Protein AF-A0AAW0LC43-F1 (afdb_monomer)

InterPro domains:
  IPR005835 Nucleotidyl transferase domain [PF00483] (1-74)
  IPR029044 Nucleotide-diphospho-sugar transferases [G3DSA:3.90.550.10] (1-74)
  IPR029044 Nucleotide-diphospho-sugar transferases [SSF53448] (1-77)
  IPR050486 Mannose-1-phosphate guanyltransferase [PTHR22572] (1-90)

Secondary structure (DSSP, 8-state):
--SS-SS---S----S-----GGGGGG--SS---IIIIIHHHHHHTT-----PPSS------SHHHHHHHHHHHHHHHHHTT-TTS--SSGGG------------

Nearest PDB structures (foldseek):
  1tzf-assembly1_A  TM=7.131E-01  e=3.663E-02  Salmonella enterica subsp. enterica serovar Typhi str. CT18

Radius of gyration: 20.16 Å; Cα contacts (8 Å, |Δi|>4): 34; chains: 1; bounding box: 56×30×46 Å

Sequence (105 aa):
FVERPKIFVGNKNNAGIYLLNPYVLDWIELWPTSIEKEVFPKIAIEKKLYAMLLPRFWMDIGQPKGYITGLRLYLDSLRKKSSPKLAKGCHRNHSLTGRLTEITE

Solvent-accessible surface area (backbone atoms only — not comparable to f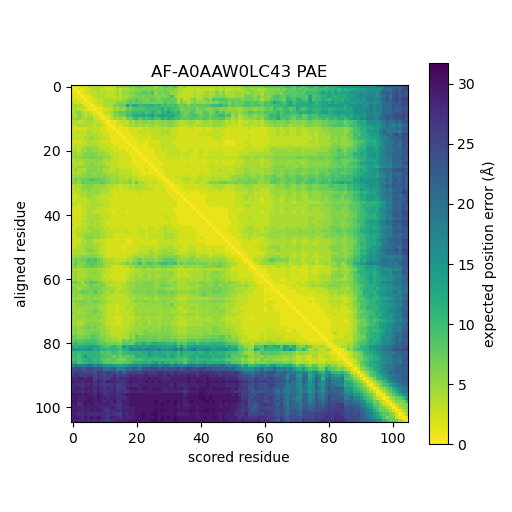ull-atom values): 7546 Å² total; per-residue (Å²): 137,72,77,84,61,94,59,95,86,73,96,78,76,88,84,87,78,83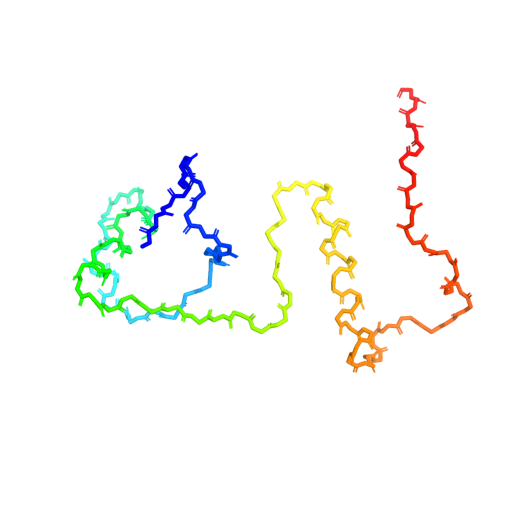,90,75,66,74,74,60,57,80,69,61,64,103,57,101,74,51,60,67,75,70,40,47,54,57,38,44,74,71,70,70,63,80,86,79,84,74,81,80,86,83,78,85,68,90,48,77,74,38,47,61,54,48,50,51,55,50,54,53,54,39,57,78,63,69,43,84,86,57,87,83,74,86,79,76,76,66,70,88,73,73,72,84,70,80,85,87,129

Mean predicted aligned error: 9.2 Å

Organism: Quercus suber (NCBI:txid58331)

Foldseek 3Di:
DDPPDPDDDDDDDDQPDDDDDPVLVVQDDPDDDDCRPRRVVVCVVVVNDDDDDDPADGFDPPDPVSVVVVVVSVVVVCVVVVHPPDDDDDPVPPDPPDPPDDPDD

pLDDT: mean 84.02, std 17.99, range [33.44, 95.88]

Structure (mmCIF, N/CA/C/O backbone):
data_AF-A0AAW0LC43-F1
#
_entry.id   AF-A0AAW0LC43-F1
#
loop_
_atom_site.group_PDB
_atom_site.id
_atom_site.type_symbol
_atom_site.label_atom_id
_atom_site.label_alt_id
_atom_site.label_comp_id
_atom_site.label_asym_id
_atom_site.label_entity_id
_atom_site.label_seq_id
_atom_site.pdbx_PDB_ins_code
_atom_site.Cartn_x
_atom_site.Cartn_y
_atom_site.Cartn_z
_atom_site.occupancy
_atom_site.B_iso_or_equiv
_atom_site.auth_seq_id
_atom_site.auth_comp_id
_atom_site.auth_asym_id
_atom_site.auth_atom_id
_atom_site.pdbx_PDB_model_num
ATOM 1 N N . PHE A 1 1 ? -6.355 -9.113 9.220 1.00 83.19 1 PHE A N 1
ATOM 2 C CA . PHE A 1 1 ? -5.305 -8.172 8.787 1.00 83.19 1 PHE A CA 1
ATOM 3 C C . PHE A 1 1 ? -4.387 -7.943 9.974 1.00 83.19 1 PHE A C 1
ATOM 5 O O . PHE A 1 1 ? -4.907 -7.790 11.071 1.00 83.19 1 PHE A O 1
ATOM 12 N N . VAL A 1 2 ? -3.068 -7.991 9.790 1.00 84.75 2 VAL A N 1
ATOM 13 C CA . VAL A 1 2 ? -2.094 -7.700 10.853 1.00 84.75 2 VAL A CA 1
ATOM 14 C C . VAL A 1 2 ? -0.990 -6.858 10.230 1.00 84.75 2 VAL A C 1
ATOM 16 O O . VAL A 1 2 ? -0.342 -7.317 9.291 1.00 84.75 2 VAL A O 1
ATOM 19 N N . GLU A 1 3 ? -0.799 -5.638 10.726 1.00 86.25 3 GLU A N 1
ATOM 20 C CA . GLU A 1 3 ? 0.262 -4.751 10.247 1.00 86.25 3 GLU A CA 1
ATOM 21 C C . GLU A 1 3 ? 1.611 -5.210 10.814 1.00 86.25 3 GLU A C 1
ATOM 23 O O . GLU A 1 3 ? 1.768 -5.329 12.029 1.00 86.25 3 GLU A O 1
ATOM 28 N N . ARG A 1 4 ? 2.582 -5.478 9.930 1.00 83.44 4 ARG A N 1
ATOM 29 C CA . ARG A 1 4 ? 3.967 -5.883 10.265 1.00 83.44 4 ARG A CA 1
ATOM 30 C C . ARG A 1 4 ? 4.049 -6.986 11.340 1.00 83.44 4 ARG A C 1
ATOM 32 O O . ARG A 1 4 ? 4.592 -6.763 12.426 1.00 83.44 4 ARG A O 1
ATOM 39 N N . PRO A 1 5 ? 3.524 -8.189 11.054 1.00 85.38 5 PRO A N 1
ATOM 40 C CA . PRO A 1 5 ? 3.507 -9.285 12.014 1.00 85.38 5 PRO A CA 1
ATOM 41 C C . PRO A 1 5 ? 4.935 -9.756 12.338 1.00 85.38 5 PRO A C 1
ATOM 43 O O . PRO A 1 5 ? 5.769 -9.904 11.447 1.00 85.38 5 PRO A O 1
ATOM 46 N N . LYS A 1 6 ? 5.216 -10.017 13.623 1.00 87.50 6 LYS A N 1
ATOM 47 C CA . LYS A 1 6 ? 6.526 -10.532 14.085 1.00 87.50 6 LYS A CA 1
ATOM 48 C C . LYS A 1 6 ? 6.781 -11.984 13.672 1.00 87.50 6 LYS A C 1
ATOM 50 O O . LYS A 1 6 ? 7.926 -12.406 13.571 1.00 87.50 6 LYS A O 1
ATOM 55 N N . ILE A 1 7 ? 5.707 -12.740 13.473 1.00 90.62 7 ILE A N 1
ATOM 56 C CA . ILE A 1 7 ? 5.721 -14.125 13.006 1.00 90.62 7 ILE A CA 1
ATOM 57 C C . ILE A 1 7 ? 5.142 -14.181 11.596 1.00 90.62 7 ILE A C 1
ATOM 59 O O . ILE A 1 7 ? 4.316 -13.348 11.225 1.00 90.62 7 ILE A O 1
ATOM 63 N N . PHE A 1 8 ? 5.561 -15.158 10.798 1.00 88.00 8 PHE A N 1
ATOM 64 C CA . PHE A 1 8 ? 5.000 -15.336 9.464 1.00 88.00 8 PHE A CA 1
ATOM 65 C C . PHE A 1 8 ? 3.520 -15.733 9.556 1.00 88.00 8 PHE A C 1
ATOM 67 O O . PHE A 1 8 ? 3.184 -16.746 10.163 1.00 88.00 8 PHE A O 1
ATOM 74 N N . VA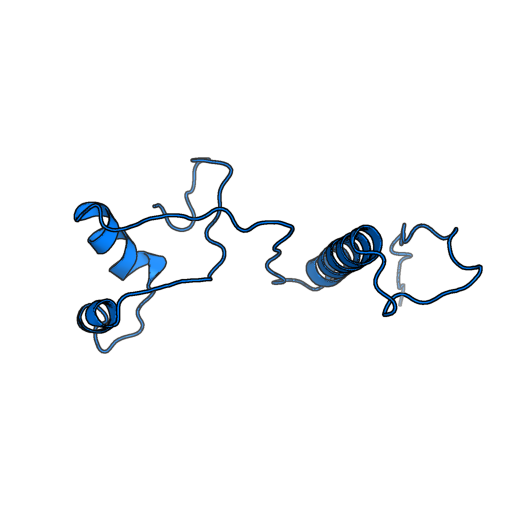L A 1 9 ? 2.641 -14.939 8.941 1.00 85.81 9 VAL A N 1
ATOM 75 C CA . VAL A 1 9 ? 1.181 -15.174 8.923 1.00 85.81 9 VAL A CA 1
ATOM 76 C C . VAL A 1 9 ? 0.624 -15.411 7.515 1.00 85.81 9 VAL A C 1
ATOM 78 O O . VAL A 1 9 ? -0.562 -15.692 7.367 1.00 85.81 9 VAL A O 1
ATOM 81 N N . GLY A 1 10 ? 1.450 -15.294 6.468 1.00 86.50 10 GLY A N 1
ATOM 82 C CA . GLY A 1 10 ? 1.028 -15.511 5.085 1.00 86.50 10 GLY A CA 1
ATOM 83 C C . GLY A 1 10 ? 1.940 -14.865 4.040 1.00 86.50 10 GLY A C 1
ATOM 84 O O . GLY A 1 10 ? 2.812 -14.063 4.355 1.00 86.50 10 GLY A O 1
ATOM 85 N N . ASN A 1 11 ? 1.712 -15.216 2.771 1.00 85.38 11 ASN A N 1
ATOM 86 C CA . ASN A 1 11 ? 2.483 -14.752 1.609 1.00 85.38 11 ASN A CA 1
ATOM 87 C C . ASN A 1 11 ? 1.793 -13.625 0.810 1.00 85.38 11 ASN A C 1
ATOM 89 O O . ASN A 1 11 ? 2.163 -13.363 -0.334 1.00 85.38 11 ASN A O 1
ATOM 93 N N . LYS A 1 12 ? 0.767 -12.989 1.386 1.00 89.62 12 LYS A N 1
ATOM 94 C CA . LYS A 1 12 ? 0.016 -11.883 0.777 1.00 89.62 12 LYS A CA 1
ATOM 95 C C . LYS A 1 12 ? 0.204 -10.637 1.628 1.00 89.62 12 LYS A C 1
ATOM 97 O O . LYS A 1 12 ? -0.206 -10.623 2.786 1.00 89.62 12 LYS A O 1
ATOM 102 N N . ASN A 1 13 ? 0.791 -9.608 1.030 1.00 90.12 13 ASN A N 1
ATOM 103 C CA . ASN A 1 13 ? 1.062 -8.339 1.695 1.00 90.12 13 ASN A CA 1
ATOM 104 C C . ASN A 1 13 ? 0.056 -7.271 1.263 1.00 90.12 13 ASN A C 1
ATOM 106 O O . ASN A 1 13 ? -0.554 -7.366 0.196 1.00 90.12 13 ASN A O 1
ATOM 110 N N . ASN A 1 14 ? -0.095 -6.245 2.095 1.00 92.94 14 ASN A N 1
ATOM 111 C CA . ASN A 1 14 ? -0.823 -5.041 1.732 1.00 92.94 14 ASN A CA 1
ATOM 112 C C . ASN A 1 14 ? -0.029 -4.256 0.675 1.00 92.94 14 ASN A C 1
ATOM 114 O O . ASN A 1 14 ? 1.146 -3.969 0.881 1.00 92.94 14 ASN A O 1
ATOM 118 N N . ALA A 1 15 ? -0.667 -3.927 -0.449 1.00 93.94 15 ALA A N 1
ATOM 119 C CA . ALA A 1 15 ? -0.037 -3.216 -1.560 1.00 93.94 15 ALA A CA 1
ATOM 120 C C . ALA A 1 15 ? -0.200 -1.685 -1.492 1.00 93.94 15 ALA A C 1
ATOM 122 O O . ALA A 1 15 ? 0.259 -0.988 -2.397 1.00 93.94 15 ALA A O 1
ATOM 123 N N . GLY A 1 16 ? -0.888 -1.164 -0.469 1.00 93.75 16 GLY A N 1
ATOM 124 C CA . GLY A 1 16 ? -1.120 0.274 -0.303 1.00 93.75 16 GLY A CA 1
ATOM 125 C C . GLY A 1 16 ? -2.077 0.878 -1.336 1.00 93.75 16 GLY A C 1
ATOM 126 O O . GLY A 1 16 ? -2.032 2.077 -1.588 1.00 93.75 16 GLY A O 1
ATOM 127 N N . ILE A 1 17 ? -2.918 0.057 -1.973 1.00 94.25 17 ILE A N 1
ATOM 128 C CA . ILE A 1 17 ? -3.913 0.492 -2.960 1.00 94.25 17 ILE A CA 1
ATOM 129 C C . ILE A 1 17 ? -5.28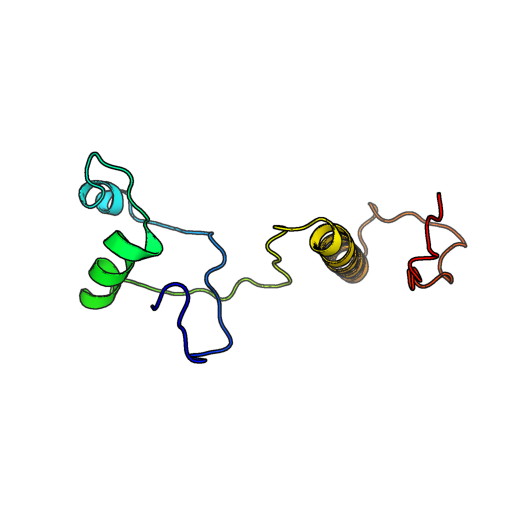8 0.118 -2.424 1.00 94.25 17 ILE A C 1
ATOM 131 O O . ILE A 1 17 ? -5.586 -1.065 -2.246 1.00 94.25 17 ILE A O 1
ATOM 135 N N . TYR A 1 18 ? -6.125 1.125 -2.186 1.00 94.94 18 TYR A N 1
ATOM 136 C CA . TYR A 1 18 ? -7.410 0.950 -1.523 1.00 94.94 18 TYR A CA 1
ATOM 137 C C . TYR A 1 18 ? -8.549 1.507 -2.377 1.00 94.94 18 TYR A C 1
ATOM 139 O O . TYR A 1 18 ? -8.461 2.614 -2.902 1.00 94.94 18 TYR A O 1
ATOM 147 N N . LEU A 1 19 ? -9.634 0.739 -2.480 1.00 95.88 19 LEU A N 1
ATOM 148 C CA . LEU A 1 19 ? -10.932 1.220 -2.942 1.00 95.88 19 LEU A CA 1
ATOM 149 C C . LEU A 1 19 ? -11.845 1.268 -1.718 1.00 95.88 19 LEU A C 1
ATOM 151 O O . LEU A 1 19 ? -12.250 0.223 -1.212 1.00 95.88 19 LEU A O 1
ATOM 155 N N . LEU A 1 20 ? -12.101 2.471 -1.210 1.00 95.31 20 LEU A N 1
ATOM 156 C CA . LEU A 1 20 ? -12.791 2.683 0.061 1.00 95.31 20 LEU A CA 1
ATOM 157 C C . LEU A 1 20 ? -14.107 3.419 -0.164 1.00 95.31 20 LEU A C 1
ATOM 159 O O . LEU A 1 20 ? -14.199 4.313 -1.004 1.00 95.31 20 LEU A O 1
ATOM 163 N N . ASN A 1 21 ? -15.115 3.063 0.626 1.00 95.31 21 ASN A N 1
ATOM 164 C CA . ASN A 1 21 ? -16.302 3.894 0.757 1.00 95.31 21 ASN A CA 1
ATOM 165 C C . ASN A 1 21 ? -15.918 5.184 1.521 1.00 95.31 21 ASN A C 1
ATOM 167 O O . ASN A 1 21 ? -15.237 5.066 2.542 1.00 95.31 21 ASN A O 1
ATOM 171 N N . PRO A 1 22 ? -16.353 6.384 1.085 1.00 95.88 22 PRO A N 1
ATOM 172 C CA . PRO A 1 22 ? -16.088 7.640 1.790 1.00 95.88 22 PRO A CA 1
ATOM 173 C C . PRO A 1 22 ? -16.420 7.638 3.289 1.00 95.88 22 PRO A C 1
ATOM 175 O O . PRO A 1 22 ? -15.722 8.311 4.037 1.00 95.88 22 PRO A O 1
ATOM 178 N N . TYR A 1 23 ? -17.392 6.840 3.752 1.00 93.69 23 TYR A N 1
ATOM 179 C CA . TYR A 1 23 ? -17.708 6.698 5.186 1.00 93.69 23 TYR A CA 1
ATOM 180 C C . TYR A 1 23 ? -16.525 6.217 6.044 1.00 93.69 23 TYR A C 1
ATOM 182 O O . TYR A 1 23 ? -16.536 6.370 7.259 1.00 93.69 23 TYR A O 1
ATOM 190 N N . VAL A 1 24 ? -15.475 5.647 5.439 1.00 92.75 24 VAL A N 1
ATOM 191 C CA . VAL A 1 24 ? -14.232 5.313 6.153 1.00 92.75 24 VAL A CA 1
ATOM 192 C C . VAL A 1 24 ? -13.550 6.565 6.722 1.00 92.75 24 VAL A C 1
ATOM 194 O O . VAL A 1 24 ? -12.843 6.465 7.721 1.00 92.75 24 VAL A O 1
ATOM 197 N N . LEU A 1 25 ? -13.766 7.743 6.127 1.00 93.25 25 LEU A N 1
ATOM 198 C CA . LEU A 1 25 ? -13.203 9.003 6.617 1.00 93.25 25 LEU A CA 1
ATOM 199 C C . LEU A 1 25 ? -13.773 9.408 7.980 1.00 93.25 25 LEU A C 1
ATOM 201 O O . LEU A 1 25 ? -13.039 9.980 8.777 1.00 93.25 25 LEU A O 1
ATOM 205 N N . ASP A 1 26 ? -15.019 9.034 8.288 1.00 93.50 26 ASP A N 1
ATOM 206 C CA . ASP A 1 26 ? -15.653 9.312 9.587 1.00 93.50 26 ASP A CA 1
ATOM 207 C C . ASP A 1 26 ? -14.944 8.589 10.746 1.00 93.50 26 ASP A C 1
ATOM 209 O O . ASP A 1 26 ? -15.158 8.892 11.917 1.00 93.50 26 ASP A O 1
ATOM 213 N N . TRP A 1 27 ? -14.109 7.596 10.427 1.00 91.81 27 TRP A N 1
ATOM 214 C CA . TRP A 1 27 ? -13.365 6.797 11.397 1.00 91.81 27 TRP A CA 1
ATOM 215 C C . TRP A 1 27 ? -11.939 7.309 11.609 1.00 91.81 27 TRP A C 1
ATOM 217 O O . TRP A 1 27 ? -11.219 6.761 12.449 1.00 91.81 27 TRP A O 1
ATOM 227 N N . ILE A 1 28 ? -11.522 8.314 10.835 1.00 93.38 28 ILE A N 1
ATOM 228 C CA . ILE A 1 28 ? -10.218 8.958 10.944 1.00 93.38 28 ILE A CA 1
ATOM 229 C C . ILE A 1 28 ? -10.364 10.134 11.904 1.00 93.38 28 ILE A C 1
ATOM 231 O O . ILE A 1 28 ? -11.024 11.129 11.616 1.00 93.38 28 ILE A O 1
ATOM 235 N N . GLU A 1 29 ? -9.735 10.010 13.063 1.00 91.38 29 GLU A N 1
ATOM 236 C CA . GLU A 1 29 ? -9.716 11.067 14.065 1.00 91.38 29 GLU A CA 1
ATOM 237 C C . GLU A 1 29 ? -8.712 12.170 13.676 1.00 91.38 29 GLU A C 1
ATOM 239 O O . GLU A 1 29 ? -7.799 11.960 12.875 1.00 91.38 29 GLU A O 1
ATOM 244 N N . LEU A 1 30 ? -8.859 13.368 14.254 1.00 94.00 30 LEU A N 1
ATOM 245 C CA . LEU A 1 30 ? -8.014 14.534 13.954 1.00 94.00 30 LEU A CA 1
ATOM 246 C C . LEU A 1 30 ? -6.640 14.469 14.652 1.00 94.00 30 LEU A C 1
ATOM 248 O O . LEU A 1 30 ? -6.239 15.383 15.370 1.00 94.00 30 LEU A O 1
ATOM 252 N N . TRP A 1 31 ? -5.912 13.375 14.438 1.00 94.19 31 TRP A N 1
ATOM 253 C CA . TRP A 1 31 ? -4.529 13.160 14.866 1.00 94.19 31 TRP A CA 1
ATOM 254 C C . TRP A 1 31 ? -3.807 12.228 13.876 1.00 94.19 31 TRP A C 1
ATOM 256 O O . TRP A 1 31 ? -4.457 11.617 13.023 1.00 94.19 31 TRP A O 1
ATOM 266 N N . PRO A 1 32 ? -2.464 12.117 13.937 1.00 94.69 32 PRO A N 1
ATOM 267 C CA . PRO A 1 32 ? -1.705 11.253 13.034 1.00 94.69 32 PRO A CA 1
ATOM 268 C C . PRO A 1 32 ? -2.163 9.786 13.079 1.00 94.69 32 PRO A C 1
ATOM 270 O O . PRO A 1 32 ? -1.756 9.026 13.950 1.00 94.69 32 PRO A O 1
ATOM 273 N N . THR A 1 33 ? -2.978 9.389 12.103 1.00 93.19 33 THR A N 1
ATOM 274 C CA . THR A 1 33 ? -3.642 8.080 12.048 1.00 93.19 33 THR A CA 1
ATOM 275 C C . THR A 1 33 ? -3.040 7.218 10.937 1.00 93.19 33 THR A C 1
ATOM 277 O O . THR A 1 33 ? -2.870 7.680 9.807 1.00 93.19 33 THR A O 1
ATOM 280 N N . SER A 1 34 ? -2.751 5.949 11.224 1.00 93.94 34 SER A N 1
ATOM 281 C CA . SER A 1 34 ? -2.471 4.917 10.224 1.00 93.94 34 SER A CA 1
ATOM 282 C C . SER A 1 34 ? -3.754 4.158 9.911 1.00 93.94 34 SER A C 1
ATOM 284 O O . SER A 1 34 ? -4.378 3.504 10.748 1.00 93.94 34 SER A O 1
ATOM 286 N N . ILE A 1 35 ? -4.149 4.181 8.644 1.00 94.00 35 ILE A N 1
ATOM 287 C CA . ILE A 1 35 ? -5.334 3.439 8.223 1.00 94.00 35 ILE A CA 1
ATOM 288 C C . ILE A 1 35 ? -5.178 1.929 8.497 1.00 94.00 35 ILE A C 1
ATOM 290 O O . ILE A 1 35 ? -6.135 1.253 8.868 1.00 94.00 35 ILE A O 1
ATOM 294 N N . GLU A 1 36 ? -3.957 1.401 8.405 1.00 94.44 36 GLU A N 1
ATOM 295 C CA . GLU A 1 36 ? -3.629 -0.002 8.645 1.00 94.44 36 GLU A CA 1
ATOM 296 C C . GLU A 1 36 ? -3.766 -0.409 10.114 1.00 94.44 36 GLU A C 1
ATOM 298 O O . GLU A 1 36 ? -4.203 -1.525 10.402 1.00 94.44 36 GLU A O 1
ATOM 303 N N . LYS A 1 37 ? -3.385 0.467 11.047 1.00 92.25 37 LYS A N 1
ATOM 304 C CA . LYS A 1 37 ? -3.379 0.154 12.481 1.00 92.25 37 LYS A CA 1
ATOM 305 C C . LYS A 1 37 ? -4.681 0.525 13.171 1.00 92.25 37 LYS A C 1
ATOM 307 O O . LYS A 1 37 ? -5.162 -0.252 13.990 1.00 92.25 37 LYS A O 1
ATOM 312 N N . GLU A 1 38 ? -5.264 1.671 12.840 1.00 93.06 38 GLU A N 1
ATOM 313 C CA . GLU A 1 38 ? -6.415 2.202 13.570 1.00 93.06 38 GLU A CA 1
ATOM 314 C C . GLU A 1 38 ? -7.758 1.966 12.858 1.00 93.06 38 GLU A C 1
ATOM 316 O O . GLU A 1 38 ? -8.788 1.850 13.526 1.00 93.06 38 GLU A O 1
ATOM 321 N N . VAL A 1 39 ? -7.778 1.849 11.524 1.00 94.25 39 VAL A N 1
ATOM 322 C CA . VAL A 1 39 ? -9.032 1.797 10.744 1.00 94.25 39 VAL A CA 1
ATOM 323 C C . VAL A 1 39 ? -9.343 0.391 10.223 1.00 94.25 39 VAL A C 1
ATOM 325 O O . VAL A 1 39 ? -10.421 -0.145 10.482 1.00 94.25 39 VAL A O 1
ATOM 328 N N . PHE A 1 40 ? -8.408 -0.273 9.540 1.00 94.88 40 PHE A N 1
ATOM 329 C CA . PHE A 1 40 ? -8.631 -1.605 8.963 1.00 94.88 40 PHE A CA 1
ATOM 330 C C . PHE A 1 40 ? -9.018 -2.688 9.973 1.00 94.88 40 PHE A C 1
ATOM 332 O O . PHE A 1 40 ? -9.879 -3.502 9.625 1.00 94.88 40 PHE A O 1
ATOM 339 N N . PRO A 1 41 ? -8.478 -2.732 11.208 1.00 93.56 41 PRO A N 1
ATOM 340 C CA . PRO A 1 41 ? -8.940 -3.697 12.201 1.00 93.56 41 PRO A CA 1
ATOM 341 C C . PRO A 1 41 ? -10.424 -3.527 12.535 1.00 93.56 41 PRO A C 1
ATOM 343 O O . PRO A 1 41 ? -11.139 -4.525 12.611 1.00 93.56 41 PRO A O 1
ATOM 346 N N . LYS A 1 42 ? -10.914 -2.284 12.634 1.00 93.12 42 LYS A N 1
ATOM 347 C CA . LYS A 1 42 ? -12.335 -1.994 12.866 1.00 93.12 42 LYS A CA 1
ATOM 348 C C . LYS A 1 42 ? -13.195 -2.500 11.689 1.00 93.12 42 LYS A C 1
ATOM 350 O O . LYS A 1 42 ? -14.172 -3.212 11.900 1.00 93.12 42 LYS A O 1
ATOM 355 N N . ILE A 1 43 ? -12.778 -2.250 10.439 1.00 94.12 43 ILE A N 1
ATOM 356 C CA . ILE A 1 43 ? -13.503 -2.707 9.231 1.00 94.12 43 ILE A CA 1
ATOM 357 C C . ILE A 1 43 ? -13.499 -4.246 9.133 1.00 94.12 43 ILE A C 1
ATOM 359 O O . ILE A 1 43 ? -14.478 -4.865 8.706 1.00 94.12 43 ILE A O 1
ATOM 363 N N . ALA A 1 44 ? -12.397 -4.882 9.540 1.00 94.38 44 ALA A N 1
ATOM 364 C CA . ALA A 1 44 ? -12.267 -6.334 9.569 1.00 94.38 44 ALA A CA 1
ATOM 365 C C . ALA A 1 44 ? -13.184 -6.982 10.616 1.00 94.38 44 ALA A C 1
ATOM 367 O O . ALA A 1 44 ? -13.783 -8.015 10.317 1.00 94.38 44 ALA A O 1
ATOM 368 N N . ILE A 1 45 ? -13.331 -6.376 11.802 1.00 94.75 45 ILE A N 1
ATOM 369 C CA . ILE A 1 45 ? -14.275 -6.821 12.843 1.00 94.75 45 ILE A CA 1
ATOM 370 C C . ILE A 1 45 ? -15.711 -6.792 12.306 1.00 94.75 45 ILE A C 1
ATOM 372 O O . ILE A 1 45 ? -16.456 -7.753 12.491 1.00 94.75 45 ILE A O 1
ATOM 376 N N . GLU A 1 46 ? -16.068 -5.753 11.550 1.00 94.69 46 GLU A N 1
ATOM 377 C CA . GLU A 1 46 ? -17.368 -5.657 10.874 1.00 94.69 46 GLU A CA 1
ATOM 378 C C . GLU A 1 46 ? -17.525 -6.594 9.663 1.00 94.69 46 GLU A C 1
ATOM 380 O O . GLU A 1 46 ? -18.579 -6.605 9.029 1.00 94.69 46 GLU A O 1
ATOM 385 N N . LYS A 1 47 ? -16.502 -7.392 9.323 1.00 95.25 47 LYS A N 1
ATOM 386 C CA . LYS A 1 47 ? -16.469 -8.296 8.156 1.00 95.25 47 LYS A CA 1
ATOM 387 C C . LYS A 1 47 ? -16.669 -7.582 6.812 1.00 95.25 47 LYS A C 1
ATOM 389 O O . LYS A 1 47 ? -17.136 -8.189 5.851 1.00 95.25 47 LYS A O 1
ATOM 394 N N . LYS A 1 48 ? -16.276 -6.309 6.731 1.00 95.06 48 LYS A N 1
ATOM 395 C CA . LYS A 1 48 ? -16.369 -5.472 5.520 1.00 95.06 48 LYS A CA 1
ATOM 396 C C . LYS A 1 48 ? -15.022 -5.261 4.825 1.00 95.06 48 LYS A C 1
ATOM 398 O O . LYS A 1 48 ? -14.943 -4.529 3.842 1.00 95.06 48 LYS A O 1
ATOM 403 N N . LEU A 1 49 ? -13.951 -5.871 5.338 1.00 94.94 49 LEU A N 1
ATOM 404 C CA . LEU A 1 49 ? -12.620 -5.772 4.746 1.00 94.94 49 LEU A CA 1
ATOM 405 C C . LEU A 1 49 ? -12.417 -6.902 3.736 1.00 94.94 49 LEU A C 1
ATOM 407 O O . LEU A 1 49 ? -12.346 -8.074 4.106 1.00 94.94 49 LEU A O 1
ATOM 411 N N . TYR A 1 50 ? -12.272 -6.532 2.468 1.00 94.81 50 TYR A N 1
ATOM 412 C CA . TYR A 1 50 ? -12.030 -7.457 1.364 1.00 94.81 50 TYR A CA 1
ATOM 413 C C . TYR A 1 50 ? -10.629 -7.254 0.791 1.00 94.81 50 TYR A C 1
ATOM 415 O O . TYR A 1 50 ? -10.041 -6.181 0.910 1.00 94.81 50 TYR A O 1
ATOM 423 N N . ALA A 1 51 ? -10.096 -8.291 0.146 1.00 93.75 51 ALA A N 1
ATOM 424 C CA . ALA A 1 51 ? -8.801 -8.241 -0.515 1.00 93.75 51 ALA A CA 1
ATOM 425 C C . ALA A 1 51 ? -8.926 -8.712 -1.964 1.00 93.75 51 ALA A C 1
ATOM 427 O O . ALA A 1 51 ? -9.516 -9.756 -2.240 1.00 93.75 51 ALA A O 1
ATOM 428 N N . MET A 1 52 ? -8.316 -7.960 -2.877 1.00 93.75 52 MET A N 1
ATOM 429 C CA . MET A 1 52 ? -8.154 -8.342 -4.275 1.00 93.75 52 MET A CA 1
ATOM 430 C C . MET A 1 52 ? -6.672 -8.587 -4.547 1.00 93.75 52 MET A C 1
ATOM 432 O O . MET A 1 52 ? -5.824 -7.771 -4.190 1.00 93.75 52 MET A O 1
ATOM 436 N N . LEU A 1 53 ? -6.354 -9.710 -5.191 1.00 92.62 53 LEU A N 1
ATOM 437 C CA . LEU A 1 53 ? -4.993 -9.951 -5.658 1.00 92.62 53 LEU A CA 1
ATOM 438 C C . LEU A 1 53 ? -4.705 -9.034 -6.842 1.00 92.62 53 LEU A C 1
ATOM 440 O O . LEU A 1 53 ? -5.420 -9.067 -7.843 1.00 92.62 53 LEU A O 1
ATOM 444 N N . LEU A 1 54 ? -3.645 -8.235 -6.732 1.00 90.62 54 LEU A N 1
ATOM 445 C CA . LEU A 1 54 ? -3.199 -7.421 -7.851 1.00 90.62 54 LEU A CA 1
ATOM 446 C C . LEU A 1 54 ? -2.712 -8.337 -8.976 1.00 90.62 54 LEU A C 1
ATOM 448 O O . LEU A 1 54 ? -1.818 -9.160 -8.755 1.00 90.62 54 LEU A O 1
ATOM 452 N N . PRO A 1 55 ? -3.270 -8.211 -10.190 1.00 86.44 55 PRO A N 1
ATOM 453 C CA . PRO A 1 55 ? -2.740 -8.933 -11.324 1.00 86.44 55 PRO A CA 1
ATOM 454 C C . PRO A 1 55 ? -1.377 -8.346 -11.690 1.00 86.44 55 PRO A C 1
ATOM 456 O O . PRO A 1 55 ? -1.202 -7.128 -11.728 1.00 86.44 55 PRO A O 1
ATOM 459 N N . ARG A 1 56 ? -0.446 -9.217 -12.091 1.00 87.12 56 ARG A N 1
ATOM 460 C CA . ARG A 1 56 ? 0.928 -8.866 -12.502 1.00 87.12 56 ARG A CA 1
ATOM 461 C C . ARG A 1 56 ? 1.810 -8.496 -11.303 1.00 87.12 56 ARG A C 1
ATOM 463 O O . ARG A 1 56 ? 1.626 -9.021 -10.215 1.00 87.12 56 ARG A O 1
ATOM 470 N N . PHE A 1 57 ? 2.862 -7.721 -11.554 1.00 89.75 57 PHE A N 1
ATOM 471 C CA . PHE A 1 57 ? 3.877 -7.417 -10.555 1.00 89.75 57 PHE A CA 1
ATOM 472 C C . PHE A 1 57 ? 3.523 -6.136 -9.797 1.00 89.75 57 PHE A C 1
ATOM 474 O O . PHE A 1 57 ? 2.937 -5.210 -10.358 1.00 89.75 57 PHE A O 1
ATOM 481 N N . TRP A 1 58 ? 3.941 -6.091 -8.540 1.00 92.69 58 TRP A N 1
ATOM 482 C CA . TRP A 1 58 ? 3.928 -4.918 -7.679 1.00 92.69 58 TRP A CA 1
ATOM 483 C C . TRP A 1 58 ? 5.224 -4.937 -6.869 1.00 92.69 58 TRP A C 1
ATOM 485 O O . TRP A 1 58 ? 5.739 -6.014 -6.558 1.00 92.69 58 TRP A O 1
ATOM 495 N N . MET A 1 59 ? 5.772 -3.764 -6.570 1.00 92.38 59 MET A N 1
ATOM 496 C CA . MET A 1 59 ? 6.968 -3.643 -5.749 1.00 92.38 59 MET A CA 1
ATOM 497 C C . MET A 1 59 ? 6.974 -2.298 -5.028 1.00 92.38 59 MET A C 1
ATOM 499 O O . MET A 1 59 ? 6.815 -1.262 -5.668 1.00 92.38 59 MET A O 1
ATOM 503 N N . ASP A 1 60 ? 7.216 -2.337 -3.721 1.00 92.19 60 ASP A N 1
ATOM 504 C CA . ASP A 1 60 ? 7.562 -1.169 -2.915 1.00 92.19 60 ASP A CA 1
ATOM 505 C C . ASP A 1 60 ? 9.074 -0.898 -3.013 1.00 92.19 60 ASP A C 1
ATOM 507 O O . ASP A 1 60 ? 9.899 -1.797 -2.810 1.00 92.19 60 ASP A O 1
ATOM 511 N N . ILE A 1 61 ? 9.449 0.329 -3.378 1.00 94.56 61 ILE A N 1
ATOM 512 C CA . ILE A 1 61 ? 10.842 0.745 -3.588 1.00 94.56 61 ILE A CA 1
ATOM 513 C C . ILE A 1 61 ? 11.250 1.675 -2.442 1.00 94.56 61 ILE A C 1
ATOM 515 O O . ILE A 1 61 ? 11.289 2.891 -2.589 1.00 94.56 61 ILE A O 1
ATOM 519 N N . GLY A 1 62 ? 11.594 1.084 -1.297 1.00 92.56 62 GLY A N 1
ATOM 520 C CA . GLY A 1 62 ? 12.083 1.829 -0.129 1.00 92.56 62 GLY A CA 1
ATOM 521 C C . GLY A 1 62 ? 13.602 2.052 -0.087 1.00 92.56 62 GLY A C 1
ATOM 522 O O . GLY A 1 62 ? 14.085 2.836 0.721 1.00 92.56 62 GLY A O 1
ATOM 523 N N . GLN A 1 63 ? 14.380 1.355 -0.924 1.00 94.06 63 GLN A N 1
ATOM 524 C CA . GLN A 1 63 ? 15.849 1.422 -0.932 1.00 94.06 63 GLN A CA 1
ATOM 525 C C . GLN A 1 63 ? 16.408 1.455 -2.363 1.00 94.06 63 GLN A C 1
ATOM 527 O O . GLN A 1 63 ? 15.801 0.852 -3.255 1.00 94.06 63 GLN A O 1
ATOM 532 N N . PRO A 1 64 ? 17.605 2.034 -2.598 1.00 94.25 64 PRO A N 1
ATOM 533 C CA . PRO A 1 64 ? 18.195 2.140 -3.939 1.00 94.25 64 PRO A CA 1
ATOM 534 C C . PRO A 1 64 ? 18.315 0.806 -4.690 1.00 94.25 64 PRO A C 1
ATOM 536 O O . PRO A 1 64 ? 17.987 0.717 -5.871 1.00 94.25 64 PRO A O 1
ATOM 539 N N . LYS A 1 65 ? 18.698 -0.280 -4.004 1.00 93.38 65 LYS A N 1
ATOM 540 C CA . LYS A 1 65 ? 18.759 -1.626 -4.608 1.00 93.38 65 LYS A CA 1
ATOM 541 C C . LYS A 1 65 ? 17.392 -2.105 -5.114 1.00 93.38 65 LYS A C 1
ATOM 543 O O . LYS A 1 65 ? 17.318 -2.817 -6.116 1.00 93.38 65 LYS A O 1
ATOM 548 N N . GLY A 1 66 ? 16.314 -1.700 -4.441 1.00 94.19 66 GLY A N 1
ATOM 549 C CA . GLY A 1 66 ? 14.942 -2.002 -4.836 1.00 94.19 66 GLY A CA 1
ATOM 550 C C . GLY A 1 66 ? 14.582 -1.414 -6.198 1.00 94.19 66 GLY A C 1
ATOM 551 O O . GLY A 1 66 ? 13.886 -2.067 -6.970 1.00 94.19 66 GLY A O 1
ATOM 552 N N . TYR A 1 67 ? 15.132 -0.248 -6.547 1.00 94.69 67 TYR A N 1
ATOM 553 C CA . TYR A 1 67 ? 14.875 0.397 -7.833 1.00 94.69 67 TYR A CA 1
ATOM 554 C C . TYR A 1 67 ? 15.347 -0.459 -9.015 1.00 94.69 67 TYR A C 1
ATOM 556 O O . TYR A 1 67 ? 14.595 -0.679 -9.963 1.00 94.69 67 TYR A O 1
ATOM 564 N N . ILE A 1 68 ? 16.559 -1.020 -8.936 1.00 95.00 68 ILE A N 1
ATOM 565 C CA . ILE A 1 68 ? 17.113 -1.879 -9.996 1.00 95.00 68 ILE A CA 1
ATOM 566 C C . ILE A 1 68 ? 16.265 -3.143 -10.180 1.00 95.00 68 ILE A C 1
ATOM 568 O O . ILE A 1 68 ? 15.986 -3.553 -11.308 1.00 95.00 68 ILE A O 1
ATOM 572 N N . THR A 1 69 ? 15.818 -3.751 -9.081 1.00 94.31 69 THR A N 1
ATOM 573 C CA . THR A 1 69 ? 14.920 -4.912 -9.123 1.00 94.31 69 THR A CA 1
ATOM 574 C C . THR A 1 69 ? 13.564 -4.548 -9.729 1.00 94.31 69 THR A C 1
ATOM 576 O O . THR A 1 69 ? 13.091 -5.248 -10.625 1.00 94.31 69 THR A O 1
ATOM 579 N N . GLY A 1 70 ? 12.967 -3.431 -9.3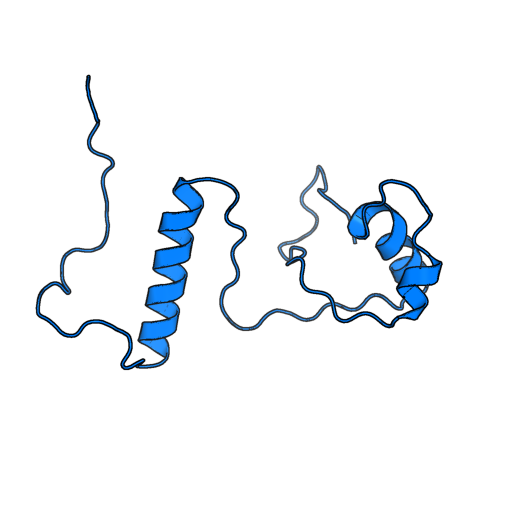07 1.00 94.56 70 GLY A N 1
ATOM 580 C CA . GLY A 1 70 ? 11.695 -2.939 -9.838 1.00 94.56 70 GLY A CA 1
ATOM 581 C C . GLY A 1 70 ? 11.765 -2.639 -11.335 1.00 94.56 70 GLY A C 1
ATOM 582 O O . GLY A 1 70 ? 10.867 -3.018 -12.088 1.00 94.56 70 GLY A O 1
ATOM 583 N N . LEU A 1 71 ? 12.873 -2.054 -11.796 1.00 94.31 71 LEU A N 1
ATOM 584 C CA . LEU A 1 71 ? 13.118 -1.801 -13.214 1.00 94.31 71 LEU A CA 1
ATOM 585 C C . LEU A 1 71 ? 13.143 -3.100 -14.029 1.00 94.31 71 LEU A C 1
ATOM 587 O O . LEU A 1 71 ? 12.518 -3.165 -15.087 1.00 94.31 71 LEU A O 1
ATOM 591 N N . ARG A 1 72 ? 13.812 -4.153 -13.537 1.00 93.62 72 ARG A N 1
ATOM 592 C CA . ARG A 1 72 ? 13.815 -5.468 -14.204 1.00 93.62 72 ARG A CA 1
ATOM 593 C C . ARG A 1 72 ? 12.400 -6.040 -14.318 1.00 93.62 72 ARG A C 1
ATOM 595 O O . ARG A 1 72 ? 11.992 -6.405 -15.417 1.00 93.62 72 ARG A O 1
ATOM 602 N N . LEU A 1 73 ? 11.624 -6.021 -13.229 1.00 94.00 73 LEU A N 1
ATOM 603 C CA . LEU A 1 73 ? 10.226 -6.478 -13.231 1.00 94.00 73 LEU A CA 1
ATOM 604 C C . LEU A 1 73 ? 9.367 -5.713 -14.251 1.00 94.00 73 LEU A C 1
ATOM 606 O O . LEU A 1 73 ? 8.569 -6.312 -14.980 1.00 94.00 73 LEU A O 1
ATOM 610 N N . TYR A 1 74 ? 9.554 -4.395 -14.341 1.00 93.38 74 TYR A N 1
ATOM 611 C CA . TYR A 1 74 ? 8.851 -3.557 -15.308 1.00 93.38 74 TYR A CA 1
ATOM 612 C C . TYR A 1 74 ? 9.229 -3.889 -16.755 1.00 93.38 74 TYR A C 1
ATOM 614 O O . TYR A 1 74 ? 8.341 -4.096 -17.588 1.00 93.38 74 TYR A O 1
ATOM 622 N N . LEU A 1 75 ? 10.524 -3.998 -17.061 1.00 93.44 75 LEU A N 1
ATOM 623 C CA . LEU A 1 75 ? 11.006 -4.354 -18.398 1.00 93.44 75 LEU A CA 1
ATOM 624 C C . LEU A 1 75 ? 10.520 -5.744 -18.829 1.00 93.44 75 LEU A C 1
ATOM 626 O O . LEU A 1 75 ? 10.094 -5.916 -19.974 1.00 93.44 75 LEU A O 1
ATOM 630 N N . ASP A 1 76 ? 10.507 -6.716 -17.918 1.00 91.62 76 ASP A N 1
ATOM 631 C CA . ASP A 1 76 ? 9.973 -8.055 -18.177 1.00 91.62 76 ASP A CA 1
ATOM 632 C C . ASP A 1 76 ? 8.468 -8.020 -18.467 1.00 91.62 76 ASP A C 1
ATOM 634 O O . ASP A 1 76 ? 7.982 -8.690 -19.383 1.00 91.62 76 ASP A 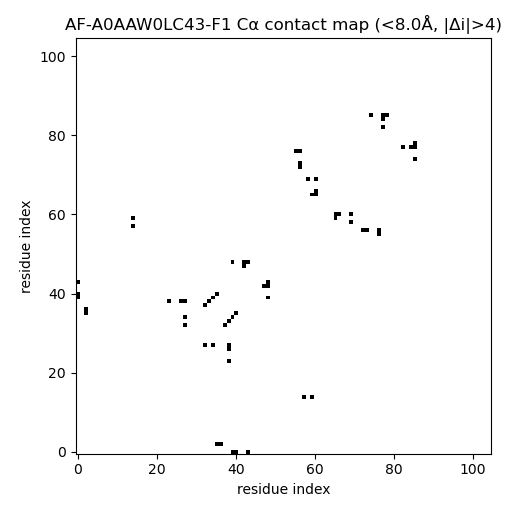O 1
ATOM 638 N N . SER A 1 77 ? 7.715 -7.195 -17.738 1.00 92.62 77 SER A N 1
ATOM 639 C CA . SER A 1 77 ? 6.288 -6.977 -17.990 1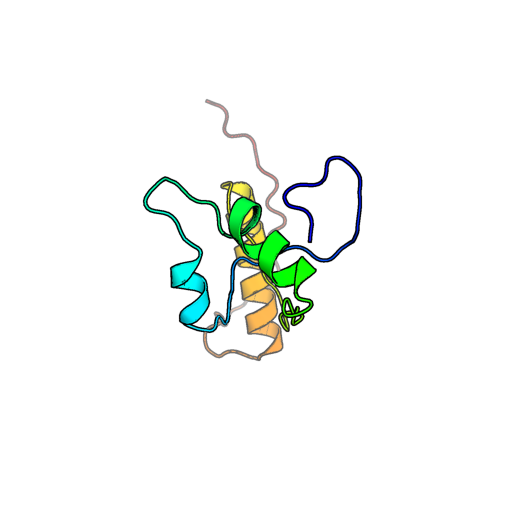.00 92.62 77 SER A CA 1
ATOM 640 C C . SER A 1 77 ? 6.027 -6.340 -19.357 1.00 92.62 77 SER A C 1
ATOM 642 O O . SER A 1 77 ? 5.133 -6.787 -20.080 1.00 92.62 77 SER A O 1
ATOM 644 N N . LEU A 1 78 ? 6.818 -5.336 -19.754 1.00 91.88 78 LEU A N 1
ATOM 645 C CA . LEU A 1 78 ? 6.728 -4.726 -21.086 1.00 91.88 78 LEU A CA 1
ATOM 646 C C . LEU A 1 78 ? 7.048 -5.728 -22.197 1.00 91.88 78 LEU A C 1
ATOM 648 O O . LEU A 1 78 ? 6.386 -5.715 -23.237 1.00 91.88 78 LEU A O 1
ATOM 652 N N . ARG A 1 79 ? 8.030 -6.608 -21.971 1.00 90.38 79 ARG A N 1
ATOM 653 C CA . ARG A 1 79 ? 8.458 -7.624 -22.941 1.00 90.38 79 ARG A CA 1
ATOM 654 C C . ARG A 1 79 ? 7.357 -8.638 -23.198 1.00 90.38 79 ARG A C 1
ATOM 656 O O . ARG A 1 79 ? 7.052 -8.916 -24.350 1.00 90.38 79 ARG A O 1
ATOM 663 N N . LYS A 1 80 ? 6.692 -9.103 -22.136 1.00 89.94 80 LYS A N 1
ATOM 664 C CA . LYS A 1 80 ? 5.524 -9.996 -22.227 1.00 89.94 80 LYS A CA 1
ATOM 665 C C . LYS A 1 80 ? 4.340 -9.366 -22.966 1.00 89.94 80 LYS A C 1
ATOM 667 O O . LYS A 1 80 ? 3.510 -10.089 -23.500 1.00 89.94 80 LYS A O 1
ATOM 672 N N . LYS A 1 81 ? 4.242 -8.033 -22.983 1.00 88.81 81 LYS A N 1
ATOM 673 C CA . LYS A 1 81 ? 3.202 -7.285 -23.708 1.00 88.81 81 LYS A CA 1
ATOM 674 C C . LYS A 1 81 ? 3.612 -6.889 -25.133 1.00 88.81 81 LYS A C 1
ATOM 676 O O . LYS A 1 81 ? 2.843 -6.189 -25.782 1.00 88.81 81 LYS A O 1
ATOM 681 N N . SER A 1 82 ? 4.811 -7.255 -25.594 1.00 83.38 82 SER A N 1
ATOM 682 C CA . SER A 1 82 ? 5.365 -6.819 -26.887 1.00 83.38 82 SER A CA 1
ATOM 683 C C . SER A 1 82 ? 5.285 -5.299 -27.091 1.00 83.38 82 SER A C 1
ATOM 685 O O . SER A 1 82 ? 4.918 -4.811 -28.157 1.00 83.38 82 SER A O 1
ATOM 687 N N . SER A 1 83 ? 5.589 -4.528 -26.041 1.00 83.38 83 SER A N 1
ATOM 688 C CA . SER A 1 83 ? 5.407 -3.075 -26.071 1.00 83.38 83 SER A CA 1
ATOM 689 C C . SER A 1 83 ? 6.370 -2.391 -27.056 1.00 83.38 83 SER A C 1
ATOM 691 O O . SER A 1 83 ? 7.577 -2.640 -26.983 1.00 83.38 83 SER A O 1
ATOM 693 N N . PRO A 1 84 ? 5.900 -1.448 -27.898 1.00 87.38 84 PRO A N 1
ATOM 694 C CA . PRO A 1 84 ? 6.769 -0.664 -28.781 1.00 87.38 84 PRO A CA 1
ATOM 695 C C . PRO A 1 84 ? 7.700 0.289 -28.017 1.00 87.38 84 PRO A C 1
ATOM 697 O O . PRO A 1 84 ? 8.639 0.811 -28.604 1.00 87.38 84 PRO A O 1
ATOM 700 N N . LYS A 1 85 ? 7.460 0.496 -26.712 1.00 86.38 85 LYS A N 1
ATOM 701 C CA . LYS A 1 85 ? 8.309 1.306 -25.825 1.00 86.38 85 LYS A CA 1
ATOM 702 C C . LYS A 1 85 ? 9.665 0.659 -25.530 1.00 86.38 85 LYS A C 1
ATOM 704 O O . LYS A 1 85 ? 10.554 1.329 -25.018 1.00 86.38 85 LYS A O 1
ATOM 709 N N . LEU A 1 86 ? 9.817 -0.641 -25.788 1.00 87.88 86 LEU A N 1
ATOM 710 C CA . LEU A 1 86 ? 11.095 -1.317 -25.604 1.00 87.88 86 LEU A CA 1
ATOM 711 C C . LEU A 1 86 ? 12.050 -0.971 -26.743 1.00 87.88 86 LEU A C 1
ATOM 713 O O . LEU A 1 86 ? 11.690 -1.053 -27.918 1.00 87.88 86 LEU A O 1
ATOM 717 N N . ALA A 1 87 ? 13.291 -0.649 -26.380 1.00 85.81 87 ALA A N 1
ATOM 718 C CA . ALA A 1 87 ? 14.353 -0.430 -27.347 1.00 85.81 87 ALA A CA 1
ATOM 719 C C . ALA A 1 87 ? 14.540 -1.657 -28.260 1.00 85.81 87 ALA A C 1
ATOM 721 O O . ALA A 1 87 ? 14.467 -2.814 -27.829 1.00 85.81 87 ALA A O 1
ATOM 722 N N . LYS A 1 88 ? 14.805 -1.394 -29.541 1.00 76.31 88 LYS A N 1
ATOM 723 C CA . LYS A 1 88 ? 15.083 -2.400 -30.573 1.00 76.31 88 LYS A CA 1
ATOM 724 C C . LYS A 1 88 ? 16.571 -2.292 -30.940 1.00 76.31 88 LYS A C 1
ATOM 726 O O . LYS A 1 88 ? 17.026 -1.202 -31.250 1.00 76.31 88 LYS A O 1
ATOM 731 N N . GLY A 1 89 ? 17.334 -3.387 -30.868 1.00 67.69 89 GLY A N 1
ATOM 732 C CA . GLY A 1 89 ? 18.779 -3.382 -31.161 1.00 67.69 89 GLY A CA 1
ATOM 733 C C . GLY A 1 89 ? 19.520 -4.634 -30.669 1.00 67.69 89 GLY A C 1
ATOM 734 O O . GLY A 1 89 ? 18.923 -5.457 -29.973 1.00 67.69 89 GLY A O 1
ATOM 735 N N . CYS A 1 90 ? 20.802 -4.786 -31.041 1.00 55.50 90 CYS A N 1
ATOM 736 C CA . CYS A 1 90 ? 21.622 -5.992 -30.815 1.00 55.50 90 CYS A CA 1
ATOM 737 C C . CYS A 1 90 ? 22.197 -6.148 -29.393 1.00 55.50 90 CYS A C 1
ATOM 739 O O . CYS A 1 90 ? 22.727 -7.206 -29.069 1.00 55.50 90 CYS A O 1
ATOM 741 N N . HIS A 1 91 ? 22.030 -5.167 -28.499 1.00 57.00 91 HIS A N 1
ATOM 742 C CA . HIS A 1 91 ? 22.520 -5.228 -27.109 1.00 57.00 91 HIS A CA 1
ATOM 743 C C . HIS A 1 91 ? 21.735 -6.204 -26.200 1.00 57.00 91 HIS A C 1
ATOM 745 O O . HIS A 1 91 ? 21.737 -6.077 -24.979 1.00 57.00 91 HIS A O 1
ATOM 751 N N . ARG A 1 92 ? 21.042 -7.195 -26.778 1.00 51.44 92 ARG A N 1
ATOM 752 C CA . ARG A 1 92 ? 20.129 -8.128 -26.089 1.00 51.44 92 ARG A CA 1
ATOM 753 C C . ARG A 1 92 ? 20.827 -9.189 -25.229 1.00 51.44 92 ARG A C 1
ATOM 755 O O . ARG A 1 92 ? 20.126 -9.877 -24.494 1.00 51.44 92 ARG A O 1
ATOM 762 N N . ASN A 1 93 ? 22.157 -9.300 -25.295 1.00 43.44 93 ASN A N 1
ATOM 763 C CA . ASN A 1 93 ? 22.910 -10.405 -24.684 1.00 43.44 93 ASN A CA 1
ATOM 764 C C . ASN A 1 93 ? 23.711 -10.043 -23.430 1.00 43.44 93 ASN A C 1
ATOM 766 O O . ASN A 1 93 ? 24.263 -10.942 -22.804 1.00 43.44 93 ASN A O 1
ATOM 770 N N . HIS A 1 94 ? 23.744 -8.780 -23.001 1.00 47.41 94 HIS A N 1
ATOM 771 C CA . HIS A 1 94 ? 24.198 -8.497 -21.644 1.00 47.41 94 HIS A CA 1
ATOM 772 C C . HIS A 1 94 ? 22.994 -8.632 -20.725 1.00 47.41 94 HIS A C 1
ATOM 774 O O . HIS A 1 94 ? 22.216 -7.695 -20.535 1.00 47.41 94 HIS A O 1
ATOM 780 N N . SER A 1 95 ? 22.820 -9.830 -20.162 1.00 41.97 95 SER A N 1
ATOM 781 C CA . SER A 1 95 ? 22.100 -9.967 -18.905 1.00 41.97 95 SER A CA 1
ATOM 782 C C . SER A 1 95 ? 22.559 -8.826 -18.002 1.00 41.97 95 SER A C 1
ATOM 784 O O . SER A 1 95 ? 23.758 -8.625 -17.813 1.00 41.97 95 SER A O 1
ATOM 786 N N . LEU A 1 96 ? 21.619 -8.061 -17.446 1.00 47.88 96 LEU A N 1
ATOM 787 C CA . LEU A 1 96 ? 21.897 -7.099 -16.380 1.00 47.88 96 LEU A CA 1
ATOM 788 C C . LEU A 1 96 ? 22.308 -7.856 -15.103 1.00 47.88 96 LEU A C 1
ATOM 790 O O . LEU A 1 96 ? 21.775 -7.608 -14.032 1.00 47.88 96 LEU A O 1
ATOM 794 N N . THR A 1 97 ? 23.230 -8.809 -15.184 1.00 40.88 97 THR A N 1
ATOM 795 C CA . THR A 1 97 ? 24.036 -9.326 -14.085 1.00 40.88 97 THR A CA 1
ATOM 796 C C . THR A 1 97 ? 25.089 -8.270 -13.781 1.00 40.88 97 THR A C 1
ATOM 798 O O . THR A 1 97 ? 26.271 -8.452 -14.047 1.00 40.88 97 THR A O 1
ATOM 801 N N . GLY A 1 98 ? 24.645 -7.118 -13.276 1.00 38.25 98 GLY A N 1
ATOM 802 C CA . GLY A 1 98 ? 25.548 -6.153 -12.672 1.00 38.25 98 GLY A CA 1
ATOM 803 C C . GLY A 1 98 ? 26.171 -6.809 -11.446 1.00 38.25 98 GLY A C 1
ATOM 804 O O . GLY A 1 98 ? 25.537 -6.857 -10.392 1.00 38.25 98 GLY A O 1
ATOM 805 N N . ARG A 1 99 ? 27.386 -7.352 -11.591 1.00 38.31 99 ARG A N 1
ATOM 806 C CA . ARG A 1 99 ? 28.330 -7.362 -10.475 1.00 38.31 99 ARG A CA 1
ATOM 807 C C . ARG A 1 99 ? 28.511 -5.900 -10.105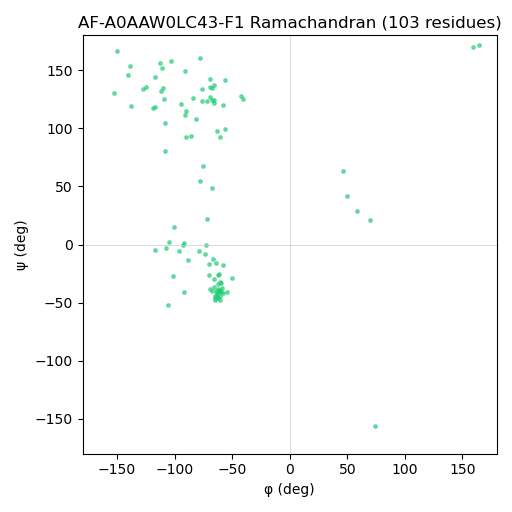 1.00 38.31 99 ARG A C 1
ATOM 809 O O . ARG A 1 99 ? 28.889 -5.101 -10.956 1.00 38.31 99 ARG A O 1
ATOM 816 N N . LEU A 1 100 ? 28.183 -5.566 -8.863 1.00 40.53 100 LEU A N 1
ATOM 817 C CA . LEU A 1 100 ? 28.706 -4.370 -8.223 1.00 40.53 100 LEU A CA 1
ATOM 818 C C . LEU A 1 100 ? 30.225 -4.559 -8.202 1.00 40.53 100 LEU A C 1
ATOM 820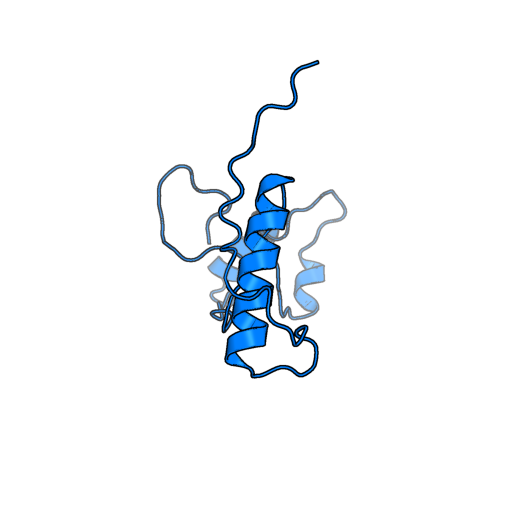 O O . LEU A 1 100 ? 30.743 -5.257 -7.337 1.00 40.53 100 LEU A O 1
ATOM 824 N N . THR A 1 101 ? 30.920 -4.068 -9.223 1.00 39.44 101 THR A N 1
ATOM 825 C CA . THR A 1 101 ? 32.350 -3.813 -9.107 1.00 39.44 101 THR A CA 1
ATOM 826 C C . THR A 1 101 ? 32.497 -2.674 -8.116 1.00 39.44 101 THR A C 1
ATOM 828 O O . THR A 1 101 ? 31.841 -1.640 -8.251 1.00 39.44 101 THR A O 1
ATOM 831 N N . GLU A 1 102 ? 33.281 -2.953 -7.083 1.00 41.94 102 GLU A N 1
ATOM 832 C CA . GLU A 1 102 ? 33.714 -2.044 -6.034 1.00 41.94 102 GLU A CA 1
ATOM 833 C C . GLU A 1 102 ? 34.061 -0.674 -6.626 1.00 41.94 102 GLU A C 1
ATOM 835 O O . GLU A 1 102 ? 34.853 -0.572 -7.561 1.00 41.94 102 GLU A O 1
ATOM 840 N N . ILE A 1 103 ? 33.440 0.376 -6.091 1.00 36.88 103 ILE A N 1
ATOM 841 C CA . ILE A 1 103 ? 33.965 1.731 -6.226 1.00 36.88 103 ILE A CA 1
ATOM 842 C C . ILE A 1 103 ? 34.876 1.907 -5.013 1.00 36.88 103 ILE A C 1
ATOM 844 O O . ILE A 1 103 ? 34.410 2.217 -3.920 1.00 36.88 103 ILE A O 1
ATOM 848 N N . THR A 1 104 ? 36.154 1.598 -5.199 1.00 33.44 104 THR A N 1
ATOM 849 C CA . THR A 1 104 ? 37.246 2.122 -4.377 1.00 33.44 104 THR A CA 1
ATOM 850 C C . THR A 1 104 ? 37.596 3.512 -4.892 1.00 33.44 104 THR A C 1
ATOM 852 O O . THR A 1 104 ? 38.098 3.628 -6.008 1.00 33.44 104 THR A O 1
ATOM 855 N N . GLU A 1 105 ? 37.238 4.538 -4.126 1.00 37.09 105 GLU A N 1
ATOM 856 C CA . GLU A 1 105 ? 38.133 5.500 -3.449 1.00 37.09 105 GLU A CA 1
ATOM 857 C C . GLU A 1 105 ? 37.289 6.470 -2.609 1.00 37.09 105 GLU A C 1
ATOM 859 O O . GLU A 1 105 ? 36.270 6.984 -3.127 1.00 37.09 105 GLU A O 1
#